Protein AF-A0A7Y2VRI9-F1 (afdb_monomer_lite)

Foldseek 3Di:
DDPDLVLDPPLVVQLVVVLVVLLVVLLLVLLPPDPDPCSVPKDFPDKDWDPCSVVVNFDQCCVDPVRDGDDTDIDIDMDDPVCVDCVSCVSSVVCLVPPPSNDD

Structure (mmCIF, N/CA/C/O backbone):
data_AF-A0A7Y2VRI9-F1
#
_entry.id   AF-A0A7Y2VRI9-F1
#
loop_
_atom_site.group_PDB
_atom_site.id
_atom_site.type_symbol
_atom_site.label_atom_id
_atom_site.label_alt_id
_atom_site.label_comp_id
_atom_site.label_asym_id
_atom_site.label_entity_id
_atom_site.label_seq_id
_atom_site.pdbx_PDB_ins_code
_atom_site.Cartn_x
_atom_site.Cartn_y
_atom_site.Cartn_z
_atom_site.occupancy
_atom_site.B_iso_or_equiv
_atom_site.auth_seq_id
_atom_site.auth_comp_id
_atom_site.auth_asym_id
_atom_site.auth_atom_id
_atom_site.pdbx_PDB_model_num
ATOM 1 N N . MET A 1 1 ? -11.627 0.904 -13.553 1.00 64.88 1 MET A N 1
ATOM 2 C CA . MET A 1 1 ? -10.326 0.635 -12.899 1.00 64.88 1 MET A CA 1
ATOM 3 C C . MET A 1 1 ? -9.807 -0.684 -13.430 1.00 64.88 1 MET A C 1
ATOM 5 O O . MET A 1 1 ? -10.605 -1.608 -13.525 1.00 64.88 1 MET A O 1
ATOM 9 N N . ARG A 1 2 ? -8.520 -0.774 -13.785 1.00 77.69 2 ARG A N 1
ATOM 10 C CA . ARG A 1 2 ? -7.877 -2.081 -13.973 1.00 77.69 2 ARG A CA 1
ATOM 11 C C . ARG A 1 2 ? -7.784 -2.770 -12.612 1.00 77.69 2 ARG A C 1
ATOM 13 O O . ARG A 1 2 ? -7.524 -2.100 -11.616 1.00 77.69 2 ARG A O 1
ATOM 20 N N . SER A 1 3 ? -8.053 -4.068 -12.576 1.00 83.62 3 SER A N 1
ATOM 21 C CA . SER A 1 3 ? -7.986 -4.894 -11.365 1.00 83.62 3 SER A CA 1
ATOM 22 C C . SER A 1 3 ? -6.777 -5.828 -11.349 1.00 83.62 3 SER A C 1
ATOM 24 O O . SER A 1 3 ? -6.490 -6.405 -10.307 1.00 83.62 3 SER A O 1
ATOM 26 N N . SER A 1 4 ? -6.084 -5.984 -12.482 1.00 88.62 4 SER A N 1
ATOM 27 C CA . SER A 1 4 ? -4.868 -6.790 -12.594 1.00 88.62 4 SER A CA 1
ATOM 28 C C . SER A 1 4 ? -3.607 -5.924 -12.550 1.00 88.62 4 SER A C 1
ATOM 30 O O . SER A 1 4 ? -3.631 -4.740 -12.900 1.00 88.62 4 SER A O 1
ATOM 32 N N . LEU A 1 5 ? -2.505 -6.546 -12.123 1.00 92.81 5 LEU A N 1
ATOM 33 C CA . LEU A 1 5 ? -1.150 -5.984 -12.132 1.00 92.81 5 LEU A CA 1
ATOM 34 C C . LEU A 1 5 ? -0.275 -6.603 -13.236 1.00 92.81 5 LEU A C 1
ATOM 36 O O . LEU A 1 5 ? 0.930 -6.388 -13.250 1.00 92.81 5 LEU A O 1
ATOM 40 N N 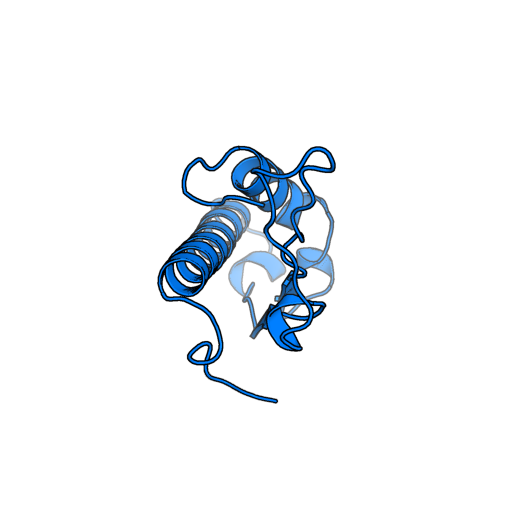. GLU A 1 6 ? -0.866 -7.356 -14.170 1.00 92.31 6 GLU A N 1
ATOM 41 C CA . GLU A 1 6 ? -0.157 -8.094 -15.233 1.00 92.31 6 GLU A CA 1
ATOM 42 C C . GLU A 1 6 ? 0.631 -7.191 -16.190 1.00 92.31 6 GLU A C 1
ATOM 44 O O . GLU A 1 6 ? 1.527 -7.652 -16.889 1.00 92.31 6 GLU A O 1
ATOM 49 N N . HIS A 1 7 ? 0.322 -5.891 -16.222 1.00 90.88 7 HIS A N 1
ATOM 50 C CA . HIS A 1 7 ? 1.099 -4.906 -16.975 1.00 90.88 7 HIS A CA 1
ATOM 51 C C . HIS A 1 7 ? 2.432 -4.541 -16.305 1.00 90.88 7 HIS A C 1
ATOM 53 O O . HIS A 1 7 ? 3.216 -3.802 -16.898 1.00 90.88 7 HIS A O 1
ATOM 59 N N . LEU A 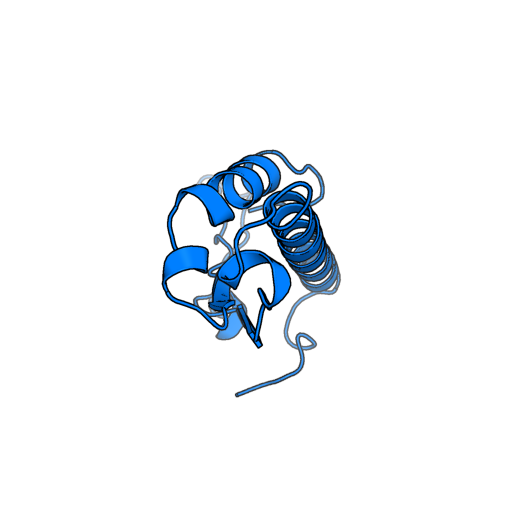1 8 ? 2.678 -5.003 -15.077 1.00 93.88 8 LEU A N 1
ATOM 60 C CA . LEU A 1 8 ? 3.928 -4.811 -14.350 1.00 93.88 8 LEU A CA 1
ATOM 61 C C . LEU A 1 8 ? 4.816 -6.060 -14.442 1.00 93.88 8 LEU A C 1
ATOM 63 O O . LEU A 1 8 ? 4.295 -7.177 -14.465 1.00 93.88 8 LEU A O 1
ATOM 67 N N . PRO A 1 9 ? 6.152 -5.905 -14.416 1.00 93.81 9 PRO A N 1
ATOM 68 C CA . PRO A 1 9 ? 7.067 -7.031 -14.263 1.00 93.81 9 PRO A CA 1
ATOM 69 C C . PRO A 1 9 ? 6.772 -7.844 -12.999 1.00 93.81 9 PRO A C 1
ATOM 71 O O . PRO A 1 9 ? 6.333 -7.297 -11.987 1.00 93.81 9 PRO A O 1
ATOM 74 N N . GLU A 1 10 ? 7.071 -9.142 -13.033 1.00 94.56 10 GLU A N 1
ATOM 75 C CA . GLU A 1 10 ? 6.760 -10.060 -11.931 1.00 94.56 10 GLU A CA 1
ATOM 76 C C . GLU A 1 10 ? 7.402 -9.631 -10.601 1.00 94.56 10 GLU A C 1
ATOM 78 O O . GLU A 1 10 ? 6.762 -9.711 -9.556 1.00 94.56 10 GLU A O 1
ATOM 83 N N . GLU A 1 11 ? 8.629 -9.098 -10.631 1.00 92.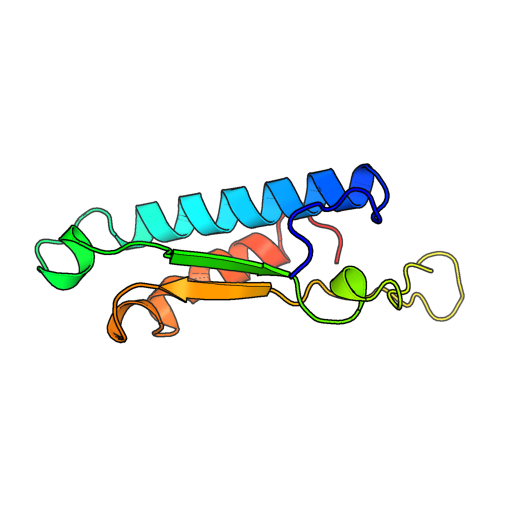81 11 GLU A N 1
ATOM 84 C CA . GLU A 1 11 ? 9.292 -8.548 -9.439 1.00 92.81 11 GLU A CA 1
ATOM 85 C C . GLU A 1 11 ? 8.445 -7.446 -8.785 1.00 92.81 11 GLU A C 1
ATOM 87 O O . GLU A 1 11 ? 8.155 -7.523 -7.595 1.00 92.81 11 GLU A O 1
ATOM 92 N N . LYS A 1 12 ? 7.940 -6.488 -9.571 1.00 93.75 12 LYS A N 1
ATOM 93 C CA . LYS A 1 12 ? 7.091 -5.389 -9.083 1.00 93.75 12 LYS A CA 1
ATOM 94 C C . LYS A 1 12 ? 5.741 -5.886 -8.565 1.00 93.75 12 LYS A C 1
ATOM 96 O O . LYS A 1 12 ? 5.212 -5.348 -7.597 1.00 93.75 12 LYS A O 1
ATOM 101 N N . GLN A 1 13 ? 5.188 -6.938 -9.169 1.00 95.25 13 GLN A N 1
ATOM 102 C CA . GLN A 1 13 ? 3.975 -7.581 -8.654 1.00 95.25 13 GLN A CA 1
ATOM 103 C C . GLN A 1 13 ? 4.214 -8.217 -7.276 1.00 95.25 13 GLN A C 1
ATOM 105 O O . GLN A 1 13 ? 3.373 -8.071 -6.387 1.00 95.25 13 GLN A O 1
ATOM 110 N N . ARG A 1 14 ? 5.363 -8.879 -7.071 1.00 95.75 14 ARG A N 1
ATOM 111 C CA . ARG A 1 14 ? 5.750 -9.453 -5.769 1.00 95.75 14 ARG A CA 1
ATOM 112 C C . ARG A 1 14 ? 6.005 -8.367 -4.721 1.00 95.75 14 ARG A C 1
ATOM 114 O O . ARG A 1 14 ? 5.511 -8.496 -3.605 1.00 95.75 14 ARG A O 1
ATOM 121 N N . GLU A 1 15 ? 6.699 -7.288 -5.087 1.00 95.56 15 GLU A N 1
ATOM 122 C CA . GLU A 1 15 ? 6.901 -6.120 -4.216 1.00 95.56 15 GLU A CA 1
ATOM 123 C C . GLU A 1 15 ? 5.548 -5.528 -3.779 1.00 95.56 15 GLU A C 1
ATOM 125 O O . GLU A 1 15 ? 5.298 -5.354 -2.590 1.00 95.56 15 GLU A O 1
ATOM 130 N N . LEU A 1 16 ? 4.612 -5.302 -4.709 1.00 96.06 16 LEU A N 1
ATOM 131 C CA . LEU A 1 16 ? 3.271 -4.798 -4.381 1.00 96.06 16 LEU A CA 1
ATOM 132 C C . LEU A 1 16 ? 2.464 -5.767 -3.508 1.00 96.06 16 LEU A C 1
ATOM 134 O O . LEU A 1 16 ? 1.736 -5.327 -2.617 1.00 96.06 16 LEU A O 1
ATOM 138 N N . ALA A 1 17 ? 2.599 -7.078 -3.720 1.00 96.12 17 ALA A N 1
ATOM 139 C CA . ALA A 1 17 ? 1.986 -8.075 -2.846 1.00 96.12 17 ALA A CA 1
ATOM 140 C C . ALA A 1 17 ? 2.544 -7.982 -1.414 1.00 96.12 17 ALA A C 1
ATOM 142 O O . ALA A 1 17 ? 1.776 -8.057 -0.452 1.00 96.12 17 ALA A O 1
ATOM 143 N N . ARG A 1 18 ? 3.855 -7.744 -1.264 1.00 96.88 18 ARG A N 1
ATOM 144 C CA . ARG A 1 18 ? 4.496 -7.497 0.035 1.00 96.88 18 ARG A CA 1
ATOM 145 C C . ARG A 1 18 ? 3.997 -6.205 0.681 1.00 96.88 18 ARG A C 1
ATOM 147 O O . ARG A 1 18 ? 3.652 -6.224 1.860 1.00 96.88 18 ARG A O 1
ATOM 154 N N . VAL A 1 19 ? 3.883 -5.119 -0.085 1.00 96.50 19 VAL A N 1
ATOM 155 C CA . VAL A 1 19 ? 3.319 -3.843 0.390 1.00 96.50 19 VAL A CA 1
ATOM 156 C C . VAL A 1 19 ? 1.903 -4.045 0.937 1.00 96.50 19 VAL A C 1
ATOM 158 O O . VAL A 1 19 ? 1.592 -3.610 2.045 1.00 96.50 19 VAL A O 1
ATOM 161 N N . VAL A 1 20 ? 1.048 -4.753 0.193 1.00 96.62 20 VAL A N 1
ATOM 162 C CA . VAL A 1 20 ? -0.323 -5.075 0.617 1.00 96.62 20 VAL A CA 1
ATOM 163 C C . VAL A 1 20 ? -0.332 -5.916 1.897 1.00 96.62 20 VAL A C 1
ATOM 165 O O . VAL A 1 20 ? -1.122 -5.629 2.798 1.00 96.62 20 VAL A O 1
ATOM 168 N N . ALA A 1 21 ? 0.547 -6.916 2.006 1.00 97.19 21 ALA A N 1
ATOM 169 C CA . ALA A 1 21 ? 0.663 -7.747 3.202 1.00 97.19 21 ALA A CA 1
ATOM 170 C C . ALA A 1 21 ? 1.024 -6.911 4.441 1.00 97.19 21 ALA A C 1
ATOM 172 O O . ALA A 1 21 ? 0.312 -6.974 5.440 1.00 97.19 21 ALA A O 1
ATOM 173 N N . ILE A 1 22 ? 2.047 -6.054 4.343 1.00 96.69 22 ILE A N 1
ATOM 174 C CA . ILE A 1 22 ? 2.468 -5.159 5.432 1.00 96.69 22 ILE A CA 1
ATOM 175 C C . ILE A 1 22 ? 1.322 -4.239 5.862 1.00 96.69 22 ILE A C 1
ATOM 177 O O . ILE A 1 22 ? 1.051 -4.108 7.053 1.00 96.69 22 ILE A O 1
ATOM 181 N N . ILE A 1 23 ? 0.603 -3.635 4.909 1.00 96.75 23 ILE A N 1
ATOM 182 C CA . ILE A 1 23 ? -0.549 -2.775 5.216 1.00 96.75 23 ILE A CA 1
ATOM 183 C C . ILE A 1 23 ? -1.609 -3.546 6.011 1.00 96.75 23 ILE A C 1
ATOM 185 O O . ILE A 1 23 ? -2.151 -3.016 6.980 1.00 96.75 23 ILE A O 1
ATOM 189 N N . HIS A 1 24 ? -1.912 -4.786 5.624 1.00 96.12 24 HIS A N 1
ATOM 190 C CA . HIS A 1 24 ? -2.886 -5.608 6.339 1.00 96.12 24 HIS A CA 1
ATOM 191 C C . HIS A 1 24 ? -2.413 -6.018 7.737 1.00 96.12 24 HIS A C 1
ATOM 193 O O . HIS A 1 24 ? -3.213 -5.952 8.671 1.00 96.12 24 HIS A O 1
ATOM 199 N N . GLU A 1 25 ? -1.149 -6.414 7.882 1.00 95.56 25 GLU A N 1
ATOM 200 C CA . GLU A 1 25 ? -0.543 -6.800 9.161 1.00 95.56 25 GLU A CA 1
ATOM 201 C C . GLU A 1 25 ? -0.559 -5.633 10.155 1.00 95.56 25 GLU A C 1
ATOM 203 O O . GLU A 1 25 ? -1.163 -5.732 11.222 1.00 95.56 25 GLU A O 1
ATOM 208 N N . GLU A 1 26 ? -0.002 -4.484 9.770 1.00 94.94 26 GLU A N 1
ATOM 209 C CA . GLU A 1 26 ? 0.085 -3.316 10.652 1.00 94.94 26 GLU A CA 1
ATOM 210 C C . GLU A 1 26 ? -1.298 -2.744 10.987 1.00 94.94 26 GLU A C 1
ATOM 212 O O . GLU A 1 26 ? -1.541 -2.278 12.103 1.00 94.94 26 GLU A O 1
ATOM 217 N N . PHE A 1 27 ? -2.244 -2.812 10.045 1.00 93.81 27 PHE A N 1
ATOM 218 C CA . PHE A 1 27 ? -3.623 -2.416 10.308 1.00 93.81 27 PHE A CA 1
ATOM 219 C C . PHE A 1 27 ? -4.300 -3.355 11.313 1.00 93.81 27 PHE A C 1
ATOM 221 O O . PHE A 1 27 ? -4.962 -2.881 12.237 1.00 93.81 27 PHE A O 1
ATOM 228 N N . ALA A 1 28 ? -4.134 -4.674 11.172 1.00 92.19 28 ALA A N 1
ATOM 229 C CA . ALA A 1 28 ? -4.675 -5.645 12.121 1.00 92.19 28 ALA A CA 1
ATOM 230 C C . ALA A 1 28 ? -4.094 -5.436 13.529 1.00 92.19 28 ALA A C 1
ATOM 232 O O . ALA A 1 28 ? -4.848 -5.394 14.507 1.00 92.19 28 ALA A O 1
ATOM 233 N N . ASP A 1 29 ? -2.788 -5.198 13.622 1.00 91.69 29 ASP A N 1
ATOM 234 C CA . ASP A 1 29 ? -2.105 -4.916 14.881 1.00 91.69 29 ASP A CA 1
ATOM 235 C C . ASP A 1 29 ? -2.601 -3.615 15.519 1.00 91.69 29 ASP A C 1
ATOM 237 O O . ASP A 1 29 ? -2.872 -3.578 16.721 1.00 91.69 29 ASP A O 1
ATOM 241 N N . ALA A 1 30 ? -2.818 -2.556 14.734 1.00 89.00 30 ALA A N 1
ATOM 242 C CA . ALA A 1 30 ? -3.343 -1.285 15.235 1.00 89.00 30 ALA A CA 1
ATOM 243 C C . ALA A 1 30 ? -4.803 -1.372 15.739 1.00 89.00 30 ALA A C 1
ATOM 245 O O . ALA A 1 30 ? -5.227 -0.579 16.601 1.00 89.00 30 ALA A O 1
ATOM 246 N N . LEU A 1 31 ? -5.574 -2.332 15.214 1.00 88.81 31 LEU A N 1
ATOM 247 C CA . LEU A 1 31 ? -6.920 -2.670 15.683 1.00 88.81 31 LEU A CA 1
ATOM 248 C C . LEU A 1 31 ? -6.922 -3.595 16.907 1.00 88.81 31 LEU A C 1
ATOM 250 O O . LEU A 1 31 ? -7.917 -3.623 17.640 1.00 88.81 31 LEU A O 1
ATOM 254 N N . SER A 1 32 ? -5.834 -4.326 17.145 1.00 85.62 32 SER A N 1
ATOM 255 C CA . SER A 1 32 ? -5.707 -5.253 18.266 1.00 85.62 32 SER A CA 1
ATOM 256 C C . SER A 1 32 ? -5.660 -4.527 19.627 1.00 85.62 32 SER A C 1
ATOM 258 O O . SER A 1 32 ? -5.361 -3.335 19.735 1.00 85.62 32 SER A O 1
ATOM 260 N N . GLY A 1 33 ? -6.030 -5.235 20.700 1.00 71.81 33 GLY A N 1
ATOM 261 C CA . GLY A 1 33 ? -5.819 -4.771 22.081 1.00 71.81 33 GLY A CA 1
ATOM 262 C C . GLY A 1 33 ? -6.688 -3.601 22.567 1.00 71.81 33 GLY A C 1
ATOM 263 O O . GLY A 1 33 ? -6.388 -3.017 23.602 1.00 71.81 33 GLY A O 1
ATOM 264 N N . THR A 1 34 ? -7.759 -3.225 21.861 1.00 70.12 34 THR A N 1
ATOM 265 C CA . THR A 1 34 ? -8.572 -2.044 22.211 1.00 70.12 34 THR A CA 1
ATOM 266 C C . THR A 1 34 ? -10.060 -2.366 22.401 1.00 70.12 34 THR A C 1
ATOM 268 O O . THR A 1 34 ? -10.673 -3.090 21.620 1.00 70.12 34 THR A O 1
ATOM 271 N N . SER A 1 35 ? -10.686 -1.754 23.413 1.00 73.69 35 SER A N 1
ATOM 272 C CA . SER A 1 35 ? -12.131 -1.847 23.680 1.00 73.69 35 SER A CA 1
ATOM 273 C C . SER A 1 35 ? -12.994 -0.884 22.847 1.00 73.69 35 SER A C 1
ATOM 275 O O . SER A 1 35 ? -14.211 -1.074 22.771 1.00 73.69 35 SER A O 1
ATOM 277 N N . ALA A 1 36 ? -12.387 0.119 22.200 1.00 80.31 36 ALA A N 1
ATOM 278 C CA . ALA A 1 36 ? -13.075 1.152 21.429 1.00 80.31 36 ALA A CA 1
ATOM 279 C C . ALA A 1 36 ? -13.917 0.571 20.279 1.00 80.31 36 ALA A C 1
ATOM 281 O O . ALA A 1 36 ? -13.440 -0.204 19.446 1.00 80.31 36 ALA A O 1
ATOM 282 N N . ALA A 1 37 ? -15.181 0.995 20.207 1.00 78.62 37 ALA A N 1
ATOM 283 C CA . ALA A 1 37 ? -16.166 0.448 19.276 1.00 78.62 37 ALA A CA 1
ATOM 284 C C . ALA A 1 37 ? -15.778 0.611 17.794 1.00 78.62 37 ALA A C 1
ATOM 286 O O . ALA A 1 37 ? -16.031 -0.295 16.999 1.00 78.62 37 ALA A O 1
ATOM 287 N N . PHE A 1 38 ? -15.135 1.726 17.424 1.00 77.06 38 PHE A N 1
ATOM 288 C CA . PHE A 1 38 ? -14.713 1.974 16.041 1.00 77.06 38 PHE A CA 1
ATOM 289 C C . PHE A 1 38 ? -13.595 1.025 15.589 1.00 77.06 38 PHE A C 1
ATOM 291 O O . PHE A 1 38 ? -13.599 0.597 14.437 1.00 77.06 38 PHE A O 1
ATOM 298 N N . LYS A 1 39 ? -12.693 0.619 16.497 1.00 80.81 39 LYS A N 1
ATOM 299 C CA . LYS A 1 39 ? -11.638 -0.353 16.182 1.00 80.81 39 LYS A CA 1
ATOM 300 C C . LYS A 1 39 ? -12.188 -1.767 16.005 1.00 80.81 39 LYS A C 1
ATOM 302 O O . LYS A 1 39 ? -11.800 -2.454 15.070 1.00 80.81 39 LYS A O 1
ATOM 307 N N . LYS A 1 40 ? -13.179 -2.174 16.812 1.00 84.94 40 LYS A N 1
ATOM 308 C CA . LYS A 1 40 ? -13.830 -3.500 16.693 1.00 84.94 40 LYS A CA 1
ATOM 309 C C . LYS A 1 40 ? -14.468 -3.756 15.328 1.00 84.94 40 LYS A C 1
ATOM 311 O O . LYS A 1 40 ? -14.642 -4.903 14.931 1.00 84.94 40 LYS A O 1
ATOM 316 N N . ARG A 1 41 ? -14.878 -2.694 14.633 1.00 87.69 41 ARG A N 1
ATOM 317 C CA . ARG A 1 41 ? -15.466 -2.774 13.291 1.00 87.69 41 ARG A CA 1
ATOM 318 C C . ARG A 1 41 ? -14.534 -2.228 12.216 1.00 87.69 41 ARG A C 1
ATOM 320 O O . ARG A 1 41 ? -14.996 -2.063 11.092 1.00 87.69 41 ARG A O 1
ATOM 327 N N . GLY A 1 42 ? -13.276 -1.935 12.541 1.00 91.25 42 GLY A N 1
ATOM 328 C CA . GLY A 1 42 ? -12.326 -1.350 11.607 1.00 91.25 42 GLY A CA 1
ATOM 329 C C . GLY A 1 42 ? -12.030 -2.284 10.444 1.00 91.25 42 GLY A C 1
ATOM 330 O O . GLY A 1 42 ? -11.801 -3.475 10.638 1.00 91.25 42 GLY A O 1
ATOM 331 N N . ARG A 1 43 ? -12.098 -1.757 9.219 1.00 94.19 43 ARG A N 1
ATOM 332 C CA . ARG A 1 43 ? -11.848 -2.512 7.986 1.00 94.19 43 ARG A CA 1
ATOM 333 C C . ARG A 1 43 ? -11.153 -1.634 6.958 1.00 94.19 43 ARG A C 1
ATOM 335 O O . ARG A 1 43 ? -11.564 -0.490 6.748 1.00 94.19 43 ARG A O 1
ATOM 342 N N . ILE A 1 44 ? -10.184 -2.219 6.264 1.00 96.44 44 ILE A N 1
ATOM 343 C CA . ILE A 1 44 ? -9.741 -1.727 4.961 1.00 96.44 44 ILE A CA 1
ATOM 344 C C . ILE A 1 44 ? -10.820 -2.105 3.943 1.00 96.44 44 ILE A C 1
ATOM 346 O O . ILE A 1 44 ? -11.245 -3.256 3.865 1.00 96.44 44 ILE A O 1
ATOM 350 N N . LEU A 1 45 ? -11.295 -1.118 3.193 1.00 97.00 45 LEU A N 1
ATOM 351 C CA . LEU A 1 45 ? -12.276 -1.274 2.124 1.00 97.00 45 LEU A CA 1
ATOM 352 C C . LEU A 1 45 ? -11.600 -1.499 0.774 1.00 97.00 45 LEU A C 1
ATOM 354 O O . LEU A 1 45 ? -12.085 -2.302 -0.019 1.00 97.00 45 LEU A O 1
ATOM 358 N N . LYS A 1 46 ? -10.513 -0.768 0.497 1.00 96.25 46 LYS A N 1
ATOM 359 C CA . LYS A 1 46 ? -9.729 -0.878 -0.740 1.00 96.25 46 LYS A CA 1
ATOM 360 C C . LYS A 1 46 ? -8.274 -0.501 -0.490 1.00 96.25 46 LYS A C 1
ATOM 362 O O . LYS A 1 46 ? -8.004 0.391 0.310 1.00 96.25 46 LYS A O 1
ATOM 367 N N . ILE A 1 47 ? -7.379 -1.118 -1.252 1.00 96.38 47 ILE A N 1
ATOM 368 C CA . ILE A 1 47 ? -5.999 -0.672 -1.448 1.00 96.38 47 ILE A CA 1
ATOM 369 C C . ILE A 1 47 ? -5.849 -0.418 -2.944 1.00 96.38 47 ILE A C 1
ATOM 371 O O . ILE A 1 47 ? -6.229 -1.261 -3.757 1.00 96.38 47 ILE A O 1
ATOM 375 N N . ILE A 1 48 ? -5.396 0.775 -3.311 1.00 96.75 48 ILE A N 1
ATOM 376 C CA . ILE A 1 48 ? -5.359 1.239 -4.696 1.00 96.75 48 ILE A CA 1
ATOM 377 C C . ILE A 1 48 ? -3.943 1.693 -5.018 1.00 96.75 48 ILE A C 1
ATOM 379 O O . ILE A 1 48 ? -3.443 2.630 -4.402 1.00 96.75 48 ILE A O 1
ATOM 383 N N . LEU A 1 49 ? -3.339 1.063 -6.024 1.00 96.06 49 LEU A N 1
ATOM 384 C CA . LEU A 1 49 ? -2.150 1.586 -6.687 1.00 96.06 49 LEU A CA 1
ATOM 385 C C . LEU A 1 49 ? -2.567 2.721 -7.629 1.00 96.06 49 LEU A C 1
ATOM 387 O O . LEU A 1 49 ? -3.387 2.510 -8.528 1.00 96.06 49 LEU A O 1
ATOM 391 N N . PHE A 1 50 ? -1.999 3.907 -7.437 1.00 95.06 50 PHE A N 1
ATOM 392 C CA . PHE A 1 50 ? -2.144 5.036 -8.351 1.00 95.06 50 PHE A CA 1
ATOM 393 C C . PHE A 1 50 ? -0.768 5.481 -8.869 1.00 95.06 50 PHE A C 1
ATOM 395 O O . PHE A 1 50 ? 0.198 4.721 -8.822 1.00 95.06 50 PHE A O 1
ATOM 402 N N . GLY A 1 51 ? -0.687 6.648 -9.507 1.00 93.69 51 GLY A N 1
ATOM 403 C CA . GLY A 1 51 ? 0.603 7.194 -9.930 1.00 93.69 51 GLY A CA 1
ATOM 404 C C . GLY A 1 51 ? 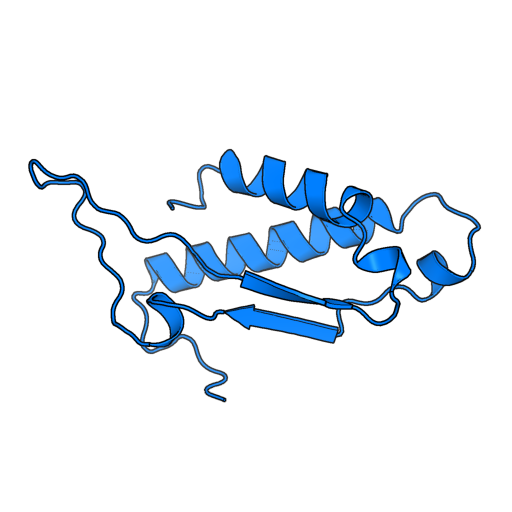1.243 6.498 -11.132 1.00 93.69 51 GLY A C 1
ATOM 405 O O . GLY A 1 51 ? 0.556 6.022 -12.043 1.00 93.69 51 GLY A O 1
ATOM 406 N N . SER A 1 52 ? 2.572 6.530 -11.202 1.00 93.75 52 SER A N 1
ATOM 407 C CA . SER A 1 52 ? 3.351 6.128 -12.385 1.00 93.75 52 SER A CA 1
ATOM 408 C C . SER A 1 52 ? 3.254 4.625 -12.687 1.00 93.75 52 SER A C 1
ATOM 410 O O . SER A 1 52 ? 2.995 4.253 -13.835 1.00 93.75 52 SER A O 1
ATOM 412 N N . TYR A 1 53 ? 3.336 3.763 -11.668 1.00 93.69 53 TYR A N 1
ATOM 413 C CA . TYR A 1 53 ? 3.197 2.308 -11.821 1.00 93.69 53 TYR A CA 1
ATOM 414 C C . TYR A 1 53 ? 1.792 1.883 -12.262 1.00 93.69 53 TYR A C 1
ATOM 416 O O . TYR A 1 53 ? 1.636 0.936 -13.033 1.00 93.69 53 TYR A O 1
ATOM 424 N N . SER A 1 54 ? 0.749 2.615 -11.857 1.00 92.25 54 SER A N 1
ATOM 425 C CA . SER A 1 54 ? -0.613 2.347 -12.346 1.00 92.25 54 SER A CA 1
ATOM 426 C C . SER A 1 54 ? -0.806 2.712 -13.828 1.00 92.25 54 SER A C 1
ATOM 428 O O . SER A 1 54 ? -1.652 2.127 -14.505 1.00 92.25 54 SER A O 1
ATOM 430 N N . ARG A 1 55 ? -0.014 3.669 -14.339 1.00 91.69 55 ARG A N 1
ATOM 431 C CA . ARG A 1 55 ? -0.122 4.223 -15.701 1.00 91.69 55 ARG A CA 1
ATOM 432 C C . ARG A 1 55 ? 0.904 3.663 -16.686 1.00 91.69 55 ARG A C 1
ATOM 434 O O . ARG A 1 55 ? 0.773 3.915 -17.878 1.00 91.69 55 ARG A O 1
ATOM 441 N N . GLY A 1 56 ? 1.908 2.926 -16.209 1.00 89.75 56 GLY A N 1
ATOM 442 C CA . GLY A 1 56 ? 3.013 2.438 -17.040 1.00 89.75 56 GLY A CA 1
ATOM 443 C C . GLY A 1 56 ? 4.049 3.511 -17.393 1.00 89.75 56 GLY A C 1
ATOM 444 O O . GLY A 1 56 ? 4.811 3.322 -18.330 1.00 89.75 56 GLY A O 1
ATOM 445 N N . THR A 1 57 ? 4.081 4.633 -16.666 1.00 92.12 57 THR A N 1
ATOM 446 C CA . THR A 1 57 ? 5.043 5.738 -16.868 1.00 92.12 57 THR A CA 1
ATOM 447 C C . THR A 1 57 ? 6.106 5.784 -15.767 1.00 92.12 57 THR A C 1
ATOM 449 O O . THR A 1 57 ? 6.615 6.856 -15.445 1.00 92.12 57 THR A O 1
ATOM 452 N N . TRP A 1 58 ? 6.337 4.662 -15.088 1.00 92.38 58 TRP A N 1
ATOM 453 C CA . TRP A 1 58 ? 7.329 4.536 -14.023 1.00 92.38 58 TRP A CA 1
ATOM 454 C C . TRP A 1 58 ? 8.731 4.373 -14.618 1.00 92.38 58 TRP A C 1
ATOM 456 O O . TRP A 1 58 ? 8.888 3.962 -15.766 1.00 92.38 58 TRP A O 1
ATOM 466 N N . VAL A 1 59 ? 9.737 4.722 -13.823 1.00 89.69 59 VAL A N 1
ATOM 467 C CA . VAL A 1 59 ? 11.163 4.661 -14.167 1.00 89.69 59 VAL A CA 1
ATOM 468 C C . VAL A 1 59 ? 11.880 3.854 -13.088 1.00 89.69 59 VAL A C 1
ATOM 470 O O . VAL A 1 59 ? 11.621 4.063 -11.904 1.00 89.69 59 VAL A O 1
ATOM 473 N N . ASP A 1 60 ? 12.766 2.945 -13.490 1.00 87.06 60 ASP A N 1
ATOM 474 C CA . ASP A 1 60 ? 13.649 2.175 -12.601 1.00 87.06 60 ASP A CA 1
ATOM 475 C C . ASP A 1 60 ? 15.001 2.008 -13.303 1.00 87.06 60 ASP A C 1
ATOM 477 O O . ASP A 1 60 ? 15.257 1.040 -14.018 1.00 87.06 60 ASP A O 1
ATOM 481 N N . GLU A 1 61 ? 15.843 3.030 -13.167 1.00 87.19 61 GLU A N 1
ATOM 482 C CA . GLU A 1 61 ? 17.143 3.149 -13.826 1.00 87.19 61 GLU A CA 1
ATOM 483 C C . GLU A 1 61 ? 18.289 3.304 -12.802 1.00 87.19 61 GLU A C 1
ATOM 485 O O . GLU A 1 61 ? 19.087 4.249 -12.897 1.00 87.19 61 GLU A O 1
ATOM 490 N N . PRO A 1 62 ? 18.429 2.380 -11.827 1.00 80.31 62 PRO A N 1
ATOM 491 C CA . PRO A 1 62 ? 19.402 2.497 -10.737 1.00 80.31 62 PRO A CA 1
ATOM 492 C C . PRO A 1 62 ? 20.856 2.430 -11.226 1.00 80.31 62 PRO A C 1
ATOM 494 O O . PRO A 1 62 ? 21.772 2.848 -10.526 1.00 80.31 62 PRO A O 1
ATOM 497 N N . HIS A 1 63 ? 21.077 1.911 -12.436 1.00 78.62 63 HIS A N 1
ATOM 498 C CA . HIS A 1 63 ? 22.398 1.758 -13.048 1.00 78.62 63 HIS A CA 1
ATOM 499 C C . HIS A 1 63 ? 22.865 2.993 -13.831 1.00 78.62 63 HIS A C 1
ATOM 501 O O . HIS A 1 63 ? 23.987 3.014 -14.334 1.00 78.62 63 HIS A O 1
ATOM 507 N N . THR A 1 64 ? 22.017 4.013 -13.974 1.00 84.12 64 THR A N 1
ATOM 508 C CA . THR A 1 64 ? 22.387 5.262 -14.649 1.00 84.12 64 THR A CA 1
ATOM 509 C C . THR A 1 64 ? 23.027 6.239 -13.666 1.00 84.12 64 THR A C 1
ATOM 511 O O . THR A 1 64 ? 22.785 6.170 -12.465 1.00 84.12 64 THR A O 1
ATOM 514 N N . MET A 1 65 ? 23.778 7.227 -14.169 1.00 76.88 65 MET A N 1
ATOM 515 C CA . MET A 1 65 ? 24.325 8.314 -13.334 1.00 76.88 65 MET A CA 1
ATOM 516 C C . MET A 1 65 ? 23.253 9.087 -12.548 1.00 76.88 65 MET A C 1
ATOM 518 O O . MET A 1 65 ? 23.585 9.756 -11.575 1.00 76.88 65 MET A O 1
ATOM 522 N N . LYS A 1 66 ? 21.985 9.032 -12.980 1.00 80.12 66 LYS A N 1
ATOM 523 C CA . LYS A 1 66 ? 20.874 9.714 -12.310 1.00 80.12 66 LYS A CA 1
ATOM 524 C C . LYS A 1 66 ? 20.205 8.855 -11.237 1.00 80.12 66 LYS A C 1
ATOM 526 O O . LYS A 1 66 ? 19.604 9.422 -10.333 1.00 80.12 66 LYS A O 1
ATOM 531 N N . GLY A 1 67 ? 20.301 7.526 -11.340 1.00 79.06 67 GLY A N 1
ATOM 532 C CA . GLY A 1 67 ? 19.765 6.590 -10.349 1.00 79.06 67 GLY A CA 1
ATOM 533 C C . GLY A 1 67 ? 18.262 6.731 -10.095 1.00 79.06 67 GLY A C 1
ATOM 534 O O . GLY A 1 67 ? 17.819 6.492 -8.976 1.00 79.06 67 GLY A O 1
ATOM 535 N N . TYR A 1 68 ? 17.479 7.174 -11.085 1.00 84.31 68 TYR A N 1
ATOM 536 C CA . TYR A 1 68 ? 16.058 7.433 -10.869 1.00 84.31 68 TYR A CA 1
ATOM 537 C C . TYR A 1 68 ? 15.285 6.147 -10.622 1.00 84.31 68 TYR A C 1
ATOM 539 O O . TYR A 1 68 ? 15.355 5.201 -11.408 1.00 84.31 68 TYR A O 1
ATOM 547 N N . ARG A 1 69 ? 14.474 6.171 -9.571 1.00 87.44 69 ARG A N 1
ATOM 548 C CA . ARG A 1 69 ? 13.523 5.124 -9.243 1.00 87.44 69 ARG A CA 1
ATOM 549 C C . ARG A 1 69 ? 12.208 5.776 -8.850 1.00 87.44 69 ARG A C 1
ATOM 551 O O . ARG A 1 69 ? 12.192 6.791 -8.163 1.00 87.44 69 ARG A O 1
ATOM 558 N N . SER A 1 70 ? 11.116 5.274 -9.410 1.00 91.38 70 SER A N 1
ATOM 559 C CA . SER A 1 70 ? 9.777 5.716 -9.041 1.00 91.38 70 SER A CA 1
ATOM 560 C C . SER A 1 70 ? 9.344 5.032 -7.753 1.00 91.38 70 SER A C 1
ATOM 562 O O . SER A 1 70 ? 9.497 3.814 -7.634 1.00 91.38 70 SER A O 1
ATOM 564 N N . ASP A 1 71 ? 8.705 5.804 -6.881 1.00 91.88 71 ASP A N 1
ATOM 565 C CA . ASP A 1 71 ? 8.021 5.307 -5.692 1.00 91.88 71 ASP A CA 1
ATOM 566 C C . ASP A 1 71 ? 6.681 4.636 -6.041 1.00 91.88 71 ASP A C 1
ATOM 568 O O . ASP A 1 71 ? 6.107 4.839 -7.119 1.00 91.88 71 ASP A O 1
ATOM 572 N N . TYR A 1 72 ? 6.145 3.860 -5.096 1.00 94.25 72 TYR A N 1
ATOM 573 C CA . TYR A 1 72 ? 4.775 3.360 -5.163 1.00 94.25 72 TYR A CA 1
ATOM 574 C C . TYR A 1 72 ? 3.790 4.331 -4.514 1.00 94.25 72 TYR A C 1
ATOM 576 O O . TYR A 1 72 ? 3.795 4.542 -3.303 1.00 94.25 72 TYR A O 1
ATOM 584 N N . ASP A 1 73 ? 2.856 4.832 -5.313 1.00 94.69 73 ASP A N 1
ATOM 585 C CA . ASP A 1 73 ? 1.744 5.642 -4.834 1.00 94.69 73 ASP A CA 1
ATOM 586 C C . ASP A 1 73 ? 0.564 4.744 -4.412 1.00 94.69 73 ASP A C 1
ATOM 588 O O . ASP A 1 73 ? -0.151 4.195 -5.260 1.00 94.69 73 ASP A O 1
ATOM 592 N N . ILE A 1 74 ? 0.345 4.580 -3.101 1.00 95.56 74 ILE A N 1
ATOM 593 C CA . ILE A 1 74 ? -0.697 3.701 -2.541 1.00 95.56 74 ILE A CA 1
ATOM 594 C C . ILE A 1 74 ? -1.750 4.498 -1.767 1.00 95.56 74 ILE A C 1
ATOM 596 O O . ILE A 1 74 ? -1.441 5.236 -0.835 1.00 95.56 74 ILE A O 1
ATOM 600 N N . LEU A 1 75 ? -3.023 4.304 -2.119 1.00 95.81 75 LEU A N 1
ATOM 601 C CA . LEU A 1 75 ? -4.171 4.830 -1.384 1.00 95.81 75 LEU A CA 1
ATOM 602 C C . LEU A 1 75 ? -4.899 3.693 -0.661 1.00 95.81 75 LEU A C 1
ATOM 604 O O . LEU A 1 75 ? -5.400 2.762 -1.294 1.00 95.81 75 LEU A O 1
ATOM 608 N N . VAL A 1 76 ? -5.023 3.811 0.660 1.00 96.44 76 VAL A N 1
ATOM 609 C CA . VAL A 1 76 ? -5.798 2.887 1.497 1.00 96.44 76 VAL A CA 1
ATOM 610 C C . VAL A 1 76 ? -7.109 3.556 1.902 1.00 96.44 76 VAL A C 1
ATOM 612 O O . VAL A 1 76 ? -7.120 4.637 2.483 1.00 96.44 76 VAL A O 1
ATOM 615 N N . ILE A 1 77 ? -8.232 2.910 1.597 1.00 96.38 77 ILE A N 1
ATOM 616 C CA . ILE A 1 77 ? -9.571 3.372 1.976 1.00 96.38 77 ILE A CA 1
ATOM 617 C C . ILE A 1 77 ? -10.043 2.537 3.159 1.00 96.38 77 ILE A C 1
ATOM 619 O O . ILE A 1 77 ? -10.072 1.312 3.069 1.00 96.38 77 ILE A O 1
ATOM 623 N N . VAL A 1 78 ? -10.471 3.189 4.238 1.00 96.62 78 VAL A N 1
ATOM 624 C CA . VAL A 1 78 ? -10.976 2.551 5.465 1.00 96.62 78 VAL A CA 1
ATOM 625 C C . VAL A 1 78 ? -12.424 2.945 5.742 1.00 96.62 78 VAL A C 1
ATOM 627 O O . VAL A 1 78 ? -12.934 3.932 5.217 1.00 96.62 78 VAL A O 1
ATOM 630 N N . ASN A 1 79 ? -13.109 2.165 6.573 1.00 95.19 79 ASN A N 1
ATOM 631 C CA . ASN A 1 79 ? -14.537 2.343 6.844 1.00 95.19 79 ASN A CA 1
ATOM 632 C C . ASN A 1 79 ? -14.881 3.353 7.953 1.00 95.19 79 ASN A C 1
ATOM 634 O O . ASN A 1 79 ? -16.057 3.503 8.286 1.00 95.19 79 ASN A O 1
ATOM 638 N N . SER A 1 80 ? -13.897 4.033 8.547 1.00 92.56 80 SER A N 1
ATOM 639 C CA . SER A 1 80 ? -14.150 5.115 9.501 1.00 92.56 80 SER A CA 1
ATOM 640 C C . SER A 1 80 ? -13.071 6.193 9.431 1.00 92.56 80 SER A C 1
ATOM 642 O O . SER A 1 80 ? -11.901 5.898 9.201 1.00 92.56 80 SER A O 1
ATOM 644 N N . LYS A 1 81 ? -13.461 7.452 9.668 1.00 92.06 81 LYS A N 1
ATOM 645 C CA . LYS A 1 81 ? -12.545 8.604 9.643 1.00 92.06 81 LYS A CA 1
ATOM 646 C C . LYS A 1 81 ? -11.413 8.478 10.668 1.00 92.06 81 LYS A C 1
ATOM 648 O O . LYS A 1 81 ? -10.289 8.852 10.371 1.00 92.06 81 LYS A O 1
ATOM 653 N N . GLN A 1 82 ? -11.707 7.928 11.846 1.00 91.12 82 GLN A N 1
ATOM 654 C CA . GLN A 1 82 ? -10.726 7.744 12.921 1.00 91.12 82 GLN A CA 1
ATOM 655 C C . GLN A 1 82 ? -9.576 6.830 12.485 1.00 91.12 82 GLN A C 1
ATOM 657 O O . GLN A 1 82 ? -8.433 7.070 12.840 1.00 91.12 82 GLN A O 1
ATOM 662 N N . LEU A 1 83 ? -9.861 5.814 11.664 1.00 91.81 83 LEU A N 1
ATOM 663 C CA . LEU A 1 83 ? -8.848 4.883 11.155 1.00 91.81 83 LEU A CA 1
ATOM 664 C C . LEU A 1 83 ? -7.977 5.468 10.037 1.00 91.81 83 LEU A C 1
ATOM 666 O O . LEU A 1 83 ? -7.002 4.835 9.654 1.00 91.81 83 LEU A O 1
ATOM 670 N N . ALA A 1 84 ? -8.320 6.649 9.516 1.00 92.56 84 ALA A N 1
ATOM 671 C CA . ALA A 1 84 ? -7.505 7.381 8.548 1.00 92.56 84 ALA A CA 1
ATOM 672 C C . ALA A 1 84 ? -6.538 8.372 9.224 1.00 92.56 84 ALA A C 1
ATOM 674 O O . ALA A 1 84 ? -5.845 9.124 8.542 1.00 92.56 84 ALA A O 1
ATOM 675 N N . GLU A 1 85 ? -6.508 8.422 10.560 1.00 92.38 85 GLU A N 1
ATOM 676 C CA . GLU A 1 85 ? -5.566 9.269 11.289 1.00 92.38 85 GLU A CA 1
ATOM 677 C C . GLU A 1 85 ? -4.127 8.731 11.184 1.00 92.38 85 GLU A C 1
ATOM 679 O O . GLU A 1 85 ? -3.933 7.511 11.195 1.00 92.38 85 GLU A O 1
ATOM 684 N N . PRO A 1 86 ? -3.100 9.608 11.181 1.00 90.00 86 PRO A N 1
ATOM 685 C CA . PRO A 1 86 ? -1.700 9.215 10.984 1.00 90.00 86 PRO A CA 1
ATOM 686 C C . PRO A 1 86 ? -1.214 8.091 11.902 1.00 90.00 86 PRO A C 1
ATOM 688 O O . PRO A 1 86 ? -0.436 7.243 11.482 1.00 90.00 86 PRO A O 1
ATOM 691 N N . GLN A 1 87 ? -1.710 8.033 13.138 1.00 88.19 87 GLN A N 1
ATOM 692 C CA . GLN A 1 87 ? -1.348 7.008 14.121 1.00 88.19 87 GLN A CA 1
ATOM 693 C C . GLN A 1 87 ? -1.664 5.564 13.685 1.00 88.19 87 GLN A C 1
ATOM 695 O O . GLN A 1 87 ? -0.999 4.640 14.145 1.00 88.19 87 GLN A O 1
ATOM 700 N N . TYR A 1 88 ? -2.643 5.362 12.796 1.00 88.12 88 TYR A N 1
ATOM 701 C CA . TYR A 1 88 ? -3.007 4.042 12.263 1.00 88.12 88 TYR A CA 1
ATOM 702 C C . TYR A 1 88 ? -2.230 3.667 10.997 1.00 88.12 88 TYR A C 1
ATOM 704 O O . TYR A 1 88 ? -2.275 2.515 10.576 1.00 88.12 88 TYR A O 1
ATOM 712 N N . CYS A 1 89 ? -1.512 4.622 10.400 1.00 88.25 89 CYS A N 1
ATOM 713 C CA . CYS A 1 89 ? -0.727 4.420 9.183 1.00 88.25 89 CYS A CA 1
ATOM 714 C C . CYS A 1 89 ? 0.785 4.503 9.435 1.00 88.25 89 CYS A C 1
ATOM 716 O O . CYS A 1 89 ? 1.548 3.882 8.705 1.00 88.25 89 CYS A O 1
ATOM 718 N N . ALA A 1 90 ? 1.224 5.215 10.477 1.00 90.94 90 ALA A N 1
ATOM 719 C CA . ALA A 1 90 ? 2.630 5.524 10.736 1.00 90.94 90 ALA A CA 1
ATOM 720 C C . ALA A 1 90 ?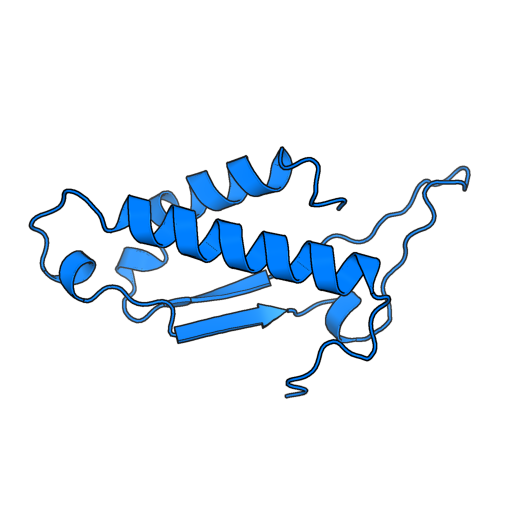 3.530 4.283 10.830 1.00 90.94 90 ALA A C 1
ATOM 722 O O . ALA A 1 90 ? 4.602 4.273 10.236 1.00 90.94 90 ALA A O 1
ATOM 723 N N . LYS A 1 91 ? 3.086 3.222 11.519 1.00 92.50 91 LYS A N 1
ATOM 724 C CA . LYS A 1 91 ? 3.849 1.964 11.603 1.00 92.50 91 LYS A CA 1
ATOM 725 C C . LYS A 1 91 ? 3.986 1.265 10.252 1.00 92.50 91 LYS A C 1
ATOM 727 O O . LYS A 1 91 ? 5.066 0.795 9.921 1.00 92.50 91 LYS A O 1
ATOM 732 N N . ALA A 1 92 ? 2.913 1.249 9.459 1.00 93.94 92 ALA A N 1
ATOM 733 C CA . ALA A 1 92 ? 2.951 0.731 8.095 1.00 93.94 92 ALA A CA 1
ATOM 734 C C . ALA A 1 92 ? 3.922 1.531 7.225 1.00 93.94 92 ALA A C 1
ATOM 736 O O . ALA A 1 92 ? 4.741 0.930 6.541 1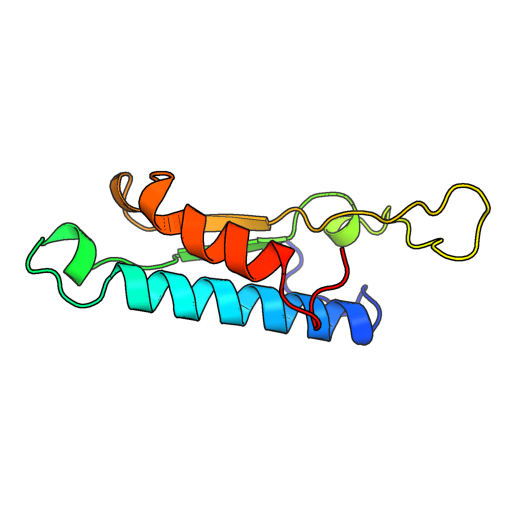.00 93.94 92 ALA A O 1
ATOM 737 N N . THR A 1 93 ? 3.884 2.865 7.284 1.00 92.06 93 THR A N 1
ATOM 738 C CA . THR A 1 93 ? 4.833 3.716 6.554 1.00 92.06 93 THR A CA 1
ATOM 739 C C . THR A 1 93 ? 6.277 3.433 6.960 1.00 92.06 93 THR A C 1
ATOM 741 O O . THR A 1 93 ? 7.112 3.240 6.085 1.00 92.06 93 THR A O 1
ATOM 744 N N . ASP A 1 94 ? 6.570 3.364 8.260 1.00 93.81 94 ASP A N 1
ATOM 745 C CA . ASP A 1 94 ? 7.923 3.079 8.747 1.00 93.81 94 ASP A CA 1
ATOM 746 C C . ASP A 1 94 ? 8.399 1.695 8.293 1.00 93.81 94 ASP A C 1
ATOM 748 O O . ASP A 1 94 ? 9.455 1.564 7.682 1.00 93.81 94 ASP A O 1
ATOM 752 N N . ARG A 1 95 ? 7.574 0.660 8.477 1.00 94.19 95 ARG A N 1
ATOM 753 C CA . ARG A 1 95 ? 7.920 -0.695 8.046 1.00 94.19 95 ARG A CA 1
ATOM 754 C C . ARG A 1 95 ? 8.145 -0.784 6.537 1.00 94.19 95 ARG A C 1
ATOM 756 O O . ARG A 1 95 ? 9.072 -1.466 6.124 1.00 94.19 95 ARG A O 1
ATOM 763 N N . LEU A 1 96 ? 7.348 -0.086 5.728 1.00 93.75 96 LEU A N 1
ATOM 764 C CA . LEU A 1 96 ? 7.517 -0.041 4.272 1.00 93.75 96 LEU A CA 1
ATOM 765 C C . LEU A 1 96 ? 8.833 0.618 3.845 1.00 93.75 96 LEU A C 1
ATOM 767 O O . LEU A 1 96 ? 9.439 0.152 2.888 1.00 93.75 96 LEU A O 1
ATOM 771 N N . LEU A 1 97 ? 9.288 1.656 4.552 1.00 90.12 97 LEU A N 1
ATOM 772 C CA . LEU A 1 97 ? 10.549 2.343 4.243 1.00 90.12 97 LEU A CA 1
ATOM 773 C C . LEU A 1 97 ? 11.785 1.463 4.476 1.00 90.12 97 LEU A C 1
ATOM 775 O O . LEU A 1 97 ? 12.817 1.679 3.844 1.00 90.12 97 LEU A O 1
ATOM 779 N N . TRP A 1 98 ? 11.694 0.487 5.382 1.00 91.94 98 TRP A N 1
ATOM 780 C CA . TRP A 1 98 ? 12.823 -0.362 5.778 1.00 91.94 98 TRP A CA 1
ATOM 781 C C . TRP A 1 98 ? 12.692 -1.825 5.337 1.00 91.94 98 TRP A C 1
ATOM 783 O O . TRP A 1 98 ? 13.593 -2.629 5.604 1.00 91.94 98 TRP A O 1
ATOM 793 N N . ASP A 1 99 ? 11.588 -2.203 4.687 1.00 92.38 99 ASP A N 1
ATOM 794 C CA . ASP A 1 99 ? 11.375 -3.574 4.230 1.00 92.38 99 ASP A CA 1
ATOM 795 C C . ASP A 1 99 ? 12.276 -3.884 3.027 1.00 92.38 99 ASP A C 1
ATOM 797 O O . ASP A 1 99 ? 12.204 -3.251 1.978 1.00 92.38 99 ASP A O 1
ATOM 801 N N . LYS A 1 100 ? 13.145 -4.887 3.177 1.00 89.06 100 LYS A N 1
ATOM 802 C CA . LYS A 1 100 ? 14.156 -5.241 2.165 1.00 89.06 100 LYS A CA 1
ATOM 803 C C . LYS A 1 100 ? 13.556 -5.816 0.882 1.00 89.06 100 LYS A C 1
ATOM 805 O O . LYS A 1 100 ? 14.228 -5.809 -0.150 1.00 89.06 100 LYS A O 1
ATOM 810 N N . ASP A 1 101 ? 12.328 -6.322 0.962 1.00 87.81 101 ASP A N 1
ATOM 811 C CA . ASP A 1 101 ? 11.607 -6.903 -0.164 1.00 87.81 101 ASP A CA 1
ATOM 812 C C . ASP A 1 101 ? 10.751 -5.851 -0.888 1.00 87.81 101 ASP A C 1
ATOM 814 O O . ASP A 1 101 ? 10.093 -6.176 -1.875 1.00 87.81 101 ASP A O 1
ATOM 818 N N . VAL A 1 102 ? 10.766 -4.591 -0.432 1.00 86.69 102 VAL A N 1
ATOM 819 C CA . VAL A 1 102 ? 10.131 -3.450 -1.095 1.00 86.69 102 VAL A CA 1
ATOM 820 C C . VAL A 1 102 ? 11.222 -2.492 -1.545 1.00 86.69 102 VAL A C 1
ATOM 822 O O . VAL A 1 102 ? 11.812 -1.757 -0.761 1.00 86.69 102 VAL A O 1
ATOM 825 N N . LYS A 1 103 ? 11.508 -2.504 -2.844 1.00 79.25 103 LYS A N 1
ATOM 826 C CA . LYS A 1 103 ? 12.523 -1.633 -3.423 1.00 79.25 103 LYS A CA 1
ATOM 827 C C . LYS A 1 103 ? 11.826 -0.457 -4.109 1.00 79.25 103 LYS A C 1
ATOM 829 O O . LYS A 1 103 ? 11.392 -0.570 -5.261 1.00 79.25 103 LYS A O 1
ATOM 834 N N . THR A 1 104 ? 11.733 0.666 -3.417 1.00 67.75 104 THR A N 1
ATOM 835 C CA . THR A 1 104 ? 11.236 1.946 -3.949 1.00 67.75 104 THR A CA 1
ATOM 836 C C . THR A 1 104 ? 12.370 2.915 -4.191 1.00 67.75 104 THR A C 1
ATOM 838 O O . THR A 1 104 ? 13.342 2.884 -3.405 1.00 67.75 104 THR A O 1
#

Radius of gyration: 15.49 Å; chains: 1; bounding box: 40×20×41 Å

Sequence (104 aa):
MRSSLEHLPEEKQRELARVVAIIHEEFADALSGTSAAFKKRGRILKIILFGSYSRGTWVDEPHTMKGYRSDYDILVIVNSKQLAEPQYCAKATDRLLWDKDVKT

Secondary structure (DSSP, 8-state):
-----TTS-HHHHHHHHHHHHHHHHHHHHHHTT---HHHHT--EEEEEEEHHHHHT---B-TTSTT--BPPPEEEEEESSGGGGSHHHHHHHHHHHHH-TT---

pLDDT: mean 89.97, std 6.97, range [64.88, 97.19]